Protein AF-A0A349TGF0-F1 (afdb_monomer_lite)

Radius of gyration: 14.65 Å; chains: 1; bounding box: 32×36×35 Å

Sequence (70 aa):
NAGEKPAATQAPDLAAADSFDFKAEVQEFEINLLKQAMEQKQFNQRKAAEFLNLSYHQLRGYLRKYDLLN

Structure (mmCIF, N/CA/C/O backbone):
data_AF-A0A349TGF0-F1
#
_entry.id   AF-A0A349TGF0-F1
#
loop_
_atom_site.group_PDB
_atom_site.id
_atom_site.type_symbol
_atom_site.label_atom_id
_atom_site.label_alt_id
_atom_site.label_comp_id
_atom_site.label_asym_id
_atom_site.label_entity_id
_atom_site.label_seq_id
_atom_site.pdbx_PDB_ins_code
_atom_site.Cartn_x
_atom_site.Cartn_y
_atom_site.Cartn_z
_atom_site.occupancy
_atom_site.B_iso_or_equiv
_atom_site.auth_seq_id
_atom_site.auth_comp_id
_atom_site.auth_asym_id
_atom_site.auth_atom_id
_atom_site.pdbx_PDB_model_num
ATOM 1 N N . ASN A 1 1 ? -6.837 -25.867 16.148 1.00 35.66 1 ASN A N 1
ATOM 2 C CA . ASN A 1 1 ? -6.787 -26.289 14.735 1.00 35.66 1 ASN A CA 1
ATOM 3 C C . ASN A 1 1 ? -5.661 -25.494 14.094 1.00 35.66 1 ASN A C 1
ATOM 5 O O . ASN A 1 1 ? -5.584 -24.306 14.379 1.00 35.66 1 ASN A O 1
ATOM 9 N N . ALA A 1 2 ? -4.720 -26.183 13.445 1.00 40.91 2 ALA A N 1
ATOM 10 C CA . ALA A 1 2 ? -3.435 -25.662 12.961 1.00 40.91 2 ALA A CA 1
ATOM 11 C C . ALA A 1 2 ? -3.631 -24.343 12.184 1.00 40.91 2 ALA A C 1
ATOM 13 O O . ALA A 1 2 ? -4.555 -24.239 11.397 1.00 40.91 2 ALA A O 1
ATOM 14 N N . GLY A 1 3 ? -2.878 -23.271 12.424 1.00 39.50 3 GLY A N 1
ATOM 15 C CA . GLY A 1 3 ? -1.425 -23.268 12.313 1.00 39.50 3 GLY A CA 1
ATOM 16 C C . GLY A 1 3 ? -0.972 -23.225 10.849 1.00 39.50 3 GLY A C 1
ATOM 17 O O . GLY A 1 3 ? 0.098 -23.743 10.548 1.00 39.50 3 GLY A O 1
ATOM 18 N N . GLU A 1 4 ? -1.779 -22.673 9.936 1.00 43.28 4 GLU A N 1
ATOM 19 C CA . GLU A 1 4 ? -1.341 -22.353 8.576 1.00 43.28 4 GLU A CA 1
ATOM 20 C C . GLU A 1 4 ? -0.252 -21.277 8.653 1.00 43.28 4 GLU A C 1
ATOM 22 O O . GLU A 1 4 ? -0.491 -20.090 8.864 1.00 43.28 4 GLU A O 1
ATOM 27 N N . LYS A 1 5 ? 0.991 -21.744 8.561 1.00 44.94 5 LYS A N 1
ATOM 28 C CA . LYS A 1 5 ? 2.183 -20.940 8.296 1.00 44.94 5 LYS A CA 1
ATOM 29 C C . LYS A 1 5 ? 1.888 -20.110 7.035 1.00 44.94 5 LYS A C 1
ATOM 31 O O . LYS A 1 5 ? 1.508 -20.725 6.038 1.00 44.94 5 LYS A O 1
ATOM 36 N N . PRO A 1 6 ? 2.050 -18.773 7.026 1.00 51.62 6 PRO A N 1
ATOM 37 C CA . PRO A 1 6 ? 1.863 -18.026 5.794 1.00 51.62 6 PRO A CA 1
ATOM 38 C C . PRO A 1 6 ? 2.890 -18.561 4.799 1.00 51.62 6 PRO A C 1
ATOM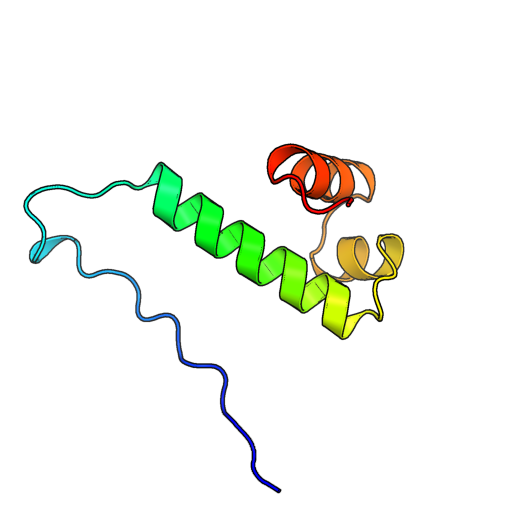 40 O O . PRO A 1 6 ? 4.070 -18.712 5.137 1.00 51.62 6 PRO A O 1
ATOM 43 N N . ALA A 1 7 ? 2.411 -18.946 3.618 1.00 53.50 7 ALA A N 1
ATOM 44 C CA . ALA A 1 7 ? 3.245 -19.405 2.525 1.00 53.50 7 ALA A CA 1
ATOM 45 C C . ALA A 1 7 ? 4.378 -18.393 2.342 1.00 53.50 7 ALA A C 1
ATO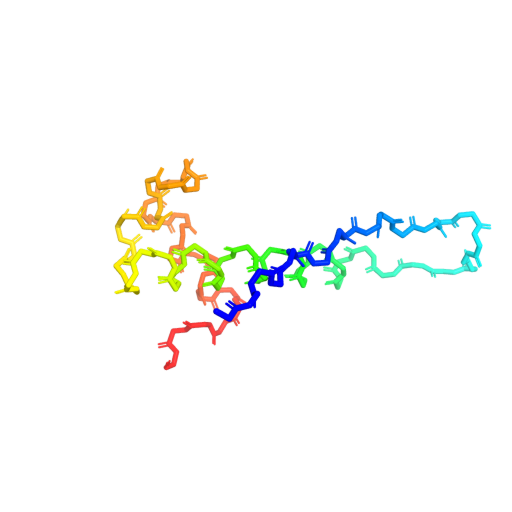M 47 O O . ALA A 1 7 ? 4.132 -17.208 2.125 1.00 53.50 7 ALA A O 1
ATOM 48 N N . ALA A 1 8 ? 5.618 -18.849 2.513 1.00 51.62 8 ALA A N 1
ATOM 49 C CA . ALA 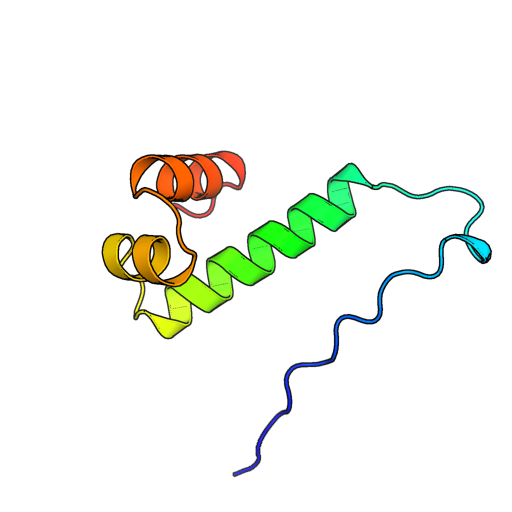A 1 8 ? 6.779 -18.034 2.224 1.00 51.62 8 ALA A CA 1
ATOM 50 C C . ALA A 1 8 ? 6.643 -17.555 0.776 1.00 51.62 8 ALA A C 1
ATOM 52 O O . ALA A 1 8 ? 6.623 -18.382 -0.137 1.00 51.62 8 ALA A O 1
ATOM 53 N N . THR A 1 9 ? 6.516 -16.242 0.573 1.00 57.38 9 THR A N 1
ATOM 54 C CA . THR A 1 9 ? 6.706 -15.613 -0.732 1.00 57.38 9 THR A CA 1
ATOM 55 C C . THR A 1 9 ? 8.135 -15.936 -1.152 1.00 57.38 9 THR A C 1
ATOM 57 O O . THR A 1 9 ? 9.084 -15.270 -0.743 1.00 57.38 9 THR A O 1
ATOM 60 N N . GLN A 1 10 ? 8.311 -17.041 -1.871 1.00 68.88 10 GLN A N 1
ATOM 61 C CA . GLN A 1 10 ? 9.573 -17.346 -2.521 1.00 68.88 10 GLN A CA 1
ATOM 62 C C . GLN A 1 10 ? 9.778 -16.239 -3.548 1.00 68.88 10 GLN A C 1
ATOM 64 O O . GLN A 1 10 ? 8.896 -15.996 -4.371 1.00 68.88 10 GLN A O 1
ATOM 69 N N . ALA A 1 11 ? 10.890 -15.515 -3.431 1.00 75.25 11 ALA A N 1
ATOM 70 C CA . ALA A 1 11 ? 11.228 -14.489 -4.402 1.00 75.25 11 ALA A CA 1
ATOM 71 C C . ALA A 1 11 ? 11.257 -15.130 -5.802 1.00 75.25 11 ALA A C 1
ATOM 73 O O . ALA A 1 11 ? 11.767 -16.249 -5.930 1.00 75.25 11 ALA A O 1
ATOM 74 N N . PRO A 1 12 ? 10.702 -14.465 -6.828 1.00 81.50 12 PRO A N 1
ATOM 75 C CA . PRO A 1 12 ? 10.690 -15.015 -8.174 1.00 81.50 12 PRO A CA 1
ATOM 76 C C . PRO A 1 12 ? 12.126 -15.244 -8.660 1.00 81.50 12 PRO A C 1
ATOM 78 O O . PRO A 1 12 ? 12.999 -14.391 -8.477 1.00 81.50 12 PRO A O 1
ATOM 81 N N . ASP A 1 13 ? 12.374 -16.401 -9.274 1.00 86.69 13 ASP A N 1
ATOM 82 C CA . ASP A 1 13 ? 13.653 -16.698 -9.918 1.00 86.69 13 ASP A CA 1
ATOM 83 C C . ASP A 1 13 ? 13.690 -16.040 -11.301 1.00 86.69 13 ASP A C 1
ATOM 85 O O . ASP A 1 13 ? 13.199 -16.585 -12.290 1.00 86.69 13 ASP A O 1
ATOM 89 N N . LEU A 1 14 ? 14.269 -14.838 -11.365 1.00 88.00 14 LEU A N 1
ATOM 90 C CA . LEU A 1 14 ? 14.398 -14.091 -12.617 1.00 88.00 14 LEU A CA 1
ATOM 91 C C . LEU A 1 14 ? 15.299 -14.801 -13.640 1.00 88.00 14 LEU A C 1
ATOM 93 O O . LEU A 1 14 ? 15.177 -14.514 -14.827 1.00 88.00 14 LEU A O 1
ATOM 97 N N . ALA A 1 15 ? 16.189 -15.712 -13.225 1.00 88.50 15 ALA A N 1
ATOM 98 C CA . ALA A 1 15 ? 17.072 -16.421 -14.154 1.00 88.50 15 ALA A CA 1
ATOM 99 C C . ALA A 1 15 ? 16.327 -17.474 -14.994 1.00 88.50 15 ALA A C 1
ATOM 101 O O . ALA A 1 15 ? 16.836 -17.900 -16.029 1.00 88.50 15 ALA A O 1
ATOM 102 N N . ALA A 1 16 ? 15.128 -17.876 -14.564 1.00 86.56 16 ALA A N 1
ATOM 103 C CA . ALA A 1 16 ? 14.284 -18.849 -15.248 1.00 86.56 16 ALA A CA 1
ATOM 104 C C . ALA A 1 16 ? 13.232 -18.216 -16.183 1.00 86.56 16 ALA A C 1
ATOM 106 O O . ALA A 1 16 ? 12.472 -18.951 -16.814 1.00 86.56 16 ALA A O 1
ATOM 107 N N . ALA A 1 17 ? 13.158 -16.881 -16.270 1.00 86.19 17 ALA A N 1
ATOM 108 C CA . ALA A 1 17 ? 12.123 -16.170 -17.021 1.00 86.19 17 ALA A CA 1
ATOM 109 C C . ALA A 1 17 ? 12.703 -15.344 -18.181 1.00 86.19 17 ALA A C 1
ATOM 111 O O . ALA A 1 17 ? 13.592 -14.519 -17.987 1.00 86.19 17 ALA A O 1
ATOM 112 N N . ASP A 1 18 ? 12.130 -15.493 -19.380 1.00 89.25 18 ASP A N 1
ATOM 113 C CA . ASP A 1 18 ? 12.501 -14.688 -20.557 1.00 89.25 18 ASP A CA 1
ATOM 114 C C . ASP A 1 18 ? 12.017 -13.226 -20.460 1.00 89.25 18 ASP A C 1
ATOM 116 O O . ASP A 1 18 ? 12.538 -12.332 -21.128 1.00 89.25 18 ASP A O 1
ATOM 120 N N . SER A 1 19 ? 11.002 -12.961 -19.630 1.00 92.19 19 SER A N 1
ATOM 121 C CA . SER A 1 19 ? 10.504 -11.617 -19.318 1.00 92.19 19 SER A CA 1
ATOM 122 C C . SER A 1 19 ? 9.812 -11.604 -17.954 1.00 92.19 19 SER A C 1
ATOM 124 O O . SER A 1 19 ? 9.282 -12.627 -17.522 1.00 92.19 19 SER A O 1
ATOM 126 N N . PHE A 1 20 ? 9.810 -10.454 -17.275 1.00 91.94 20 PHE A N 1
ATOM 127 C CA . PHE A 1 20 ? 9.248 -10.310 -15.932 1.00 91.94 20 PHE A CA 1
ATOM 128 C C . PHE A 1 20 ? 8.514 -8.972 -15.783 1.00 91.94 20 PHE A C 1
ATOM 130 O O . PHE A 1 20 ? 9.107 -7.911 -16.003 1.00 91.94 20 PHE A O 1
ATOM 137 N N . ASP A 1 21 ? 7.238 -9.009 -15.387 1.00 94.31 21 ASP A N 1
ATOM 138 C CA . ASP A 1 21 ? 6.471 -7.796 -15.086 1.00 94.31 21 ASP A CA 1
ATOM 139 C C . ASP A 1 21 ? 6.692 -7.366 -13.635 1.00 94.31 21 ASP A C 1
ATOM 141 O O . ASP A 1 21 ? 5.901 -7.624 -12.728 1.00 94.31 21 ASP A O 1
ATOM 145 N N . PHE A 1 22 ? 7.792 -6.645 -13.435 1.00 93.50 22 PHE A N 1
ATOM 146 C CA . PHE A 1 22 ? 8.152 -6.093 -12.134 1.00 93.50 22 PHE A CA 1
ATOM 147 C C . PHE A 1 22 ? 7.044 -5.232 -11.515 1.00 93.50 22 PHE A C 1
ATOM 149 O O . PHE A 1 22 ? 6.888 -5.213 -10.295 1.00 93.50 22 PHE A O 1
ATOM 156 N N . LYS A 1 23 ? 6.281 -4.494 -12.330 1.00 94.75 23 LYS A N 1
ATOM 157 C CA . LYS A 1 23 ? 5.269 -3.573 -11.800 1.00 94.75 23 LYS A CA 1
ATOM 158 C C . LYS A 1 23 ? 4.083 -4.338 -11.232 1.00 94.75 23 LYS A C 1
ATOM 160 O O . LYS A 1 23 ? 3.615 -3.967 -10.158 1.00 94.75 23 LYS A O 1
ATOM 165 N N . ALA A 1 24 ? 3.624 -5.371 -11.936 1.00 93.19 24 ALA A N 1
ATOM 166 C CA . ALA A 1 24 ? 2.531 -6.221 -11.478 1.00 93.19 24 ALA A CA 1
ATOM 167 C C . ALA A 1 24 ? 2.896 -6.932 -10.166 1.00 93.19 24 ALA A C 1
ATOM 169 O O . ALA A 1 24 ? 2.166 -6.822 -9.185 1.00 93.19 24 ALA A O 1
ATOM 170 N N . GLU A 1 25 ? 4.077 -7.545 -10.113 1.00 94.00 25 GLU A N 1
ATOM 171 C CA . GLU A 1 25 ? 4.544 -8.318 -8.954 1.00 94.00 25 GLU A CA 1
ATOM 172 C C . GLU A 1 25 ? 4.712 -7.452 -7.698 1.00 94.00 25 GLU A C 1
ATOM 174 O O . GLU A 1 25 ? 4.248 -7.801 -6.610 1.00 94.00 25 GLU A O 1
ATOM 179 N N . VAL A 1 26 ? 5.306 -6.260 -7.839 1.00 95.00 26 VAL A N 1
ATOM 180 C CA . VAL A 1 26 ? 5.411 -5.307 -6.721 1.00 95.00 26 VAL A CA 1
ATOM 181 C C . VAL A 1 26 ? 4.032 -4.820 -6.282 1.00 95.00 26 VAL A C 1
ATOM 183 O O . VAL A 1 26 ? 3.778 -4.702 -5.083 1.00 95.00 26 VAL A O 1
ATOM 186 N N . GLN A 1 27 ? 3.124 -4.561 -7.224 1.00 95.94 27 GLN A N 1
ATOM 187 C CA . GLN A 1 27 ? 1.757 -4.162 -6.902 1.00 95.94 27 GLN A CA 1
ATOM 188 C C . GLN A 1 27 ? 1.020 -5.251 -6.109 1.00 95.94 27 GLN A C 1
ATOM 190 O O . GLN A 1 27 ? 0.385 -4.939 -5.102 1.00 95.94 27 GLN A O 1
ATOM 195 N N . GLU A 1 28 ? 1.104 -6.514 -6.522 1.00 95.25 28 GLU A N 1
ATOM 196 C CA . GLU A 1 28 ? 0.469 -7.625 -5.808 1.00 95.25 28 GLU A CA 1
ATOM 197 C C . GLU A 1 28 ? 1.058 -7.816 -4.411 1.00 95.25 28 GLU A C 1
ATOM 199 O O . GLU A 1 28 ? 0.314 -7.985 -3.439 1.00 95.25 28 GLU A O 1
ATOM 204 N N . PHE A 1 29 ? 2.382 -7.717 -4.281 1.00 95.44 29 PHE A N 1
ATOM 205 C CA . PHE A 1 29 ? 3.054 -7.742 -2.987 1.00 95.44 29 PHE A CA 1
ATOM 206 C C . PHE A 1 29 ? 2.550 -6.627 -2.058 1.00 95.44 29 PHE A C 1
ATOM 208 O O . PHE A 1 29 ? 2.147 -6.899 -0.924 1.00 95.44 29 PHE A O 1
ATOM 215 N N . GLU A 1 30 ? 2.505 -5.382 -2.540 1.00 96.69 30 GLU A N 1
ATOM 216 C CA . GLU A 1 30 ? 2.002 -4.246 -1.765 1.00 96.69 30 GLU A CA 1
ATOM 217 C C . GLU A 1 30 ? 0.532 -4.437 -1.358 1.00 96.69 30 GLU A C 1
ATOM 219 O O . GLU A 1 30 ? 0.192 -4.243 -0.189 1.00 96.69 30 GLU A O 1
ATOM 224 N N . ILE A 1 31 ? -0.340 -4.870 -2.279 1.00 97.12 31 ILE A N 1
ATOM 225 C CA . ILE A 1 31 ? -1.759 -5.149 -1.995 1.00 97.12 31 ILE A CA 1
ATOM 226 C C . ILE A 1 31 ? -1.898 -6.205 -0.897 1.00 97.12 31 ILE A C 1
ATOM 228 O O . ILE A 1 31 ? -2.687 -6.023 0.034 1.00 97.12 31 ILE A O 1
ATOM 232 N N . ASN A 1 32 ? -1.129 -7.291 -0.978 1.00 96.62 32 ASN A N 1
ATOM 233 C CA . ASN A 1 32 ? -1.171 -8.366 0.008 1.00 96.62 32 ASN A CA 1
ATOM 234 C C . ASN A 1 32 ? -0.746 -7.887 1.400 1.00 96.62 32 ASN A C 1
ATOM 236 O O . ASN A 1 32 ? -1.398 -8.240 2.385 1.00 96.62 32 ASN A O 1
ATOM 240 N N . LEU A 1 33 ? 0.301 -7.062 1.503 1.00 97.00 33 LEU A N 1
ATOM 241 C CA . LEU A 1 33 ? 0.720 -6.485 2.784 1.00 97.00 33 LEU A CA 1
ATOM 242 C C . LEU A 1 33 ? -0.328 -5.526 3.356 1.00 97.00 33 LEU A C 1
ATOM 244 O O . LEU A 1 33 ? -0.623 -5.576 4.551 1.00 97.00 33 LEU A O 1
ATOM 248 N N . LEU A 1 34 ? -0.912 -4.673 2.512 1.00 97.44 34 LEU A N 1
ATOM 249 C CA . LEU A 1 34 ? -1.948 -3.727 2.925 1.00 97.44 34 LEU A CA 1
ATOM 250 C C . LEU A 1 34 ? -3.187 -4.459 3.450 1.00 97.44 34 LEU A C 1
ATOM 252 O O . LEU A 1 34 ? -3.684 -4.109 4.519 1.00 97.44 34 LEU A O 1
ATOM 256 N N . LYS A 1 35 ? -3.657 -5.499 2.748 1.00 96.94 35 LYS A N 1
ATOM 257 C CA . LYS A 1 35 ? -4.804 -6.315 3.177 1.00 96.94 35 LYS A CA 1
ATOM 258 C C . LYS A 1 35 ? -4.539 -7.008 4.511 1.00 96.94 35 LYS A C 1
ATOM 260 O O . LYS A 1 35 ? -5.336 -6.854 5.431 1.00 96.94 35 LYS A O 1
ATOM 265 N N . GLN A 1 36 ? -3.391 -7.668 4.655 1.00 97.25 36 GLN A N 1
ATOM 266 C CA . GLN A 1 36 ? -3.016 -8.331 5.907 1.00 97.25 36 GLN A CA 1
ATOM 267 C C . GLN A 1 36 ? -2.920 -7.344 7.076 1.00 97.25 36 GLN A C 1
ATOM 269 O O . GLN A 1 36 ? -3.441 -7.613 8.156 1.00 97.25 36 GLN A O 1
ATOM 274 N N . ALA A 1 37 ? -2.305 -6.175 6.873 1.00 97.56 37 ALA A N 1
ATOM 275 C CA . ALA A 1 37 ? -2.224 -5.148 7.909 1.00 97.56 37 ALA A CA 1
ATOM 276 C C . ALA A 1 37 ? -3.610 -4.609 8.297 1.00 97.56 37 ALA A C 1
ATOM 278 O O . ALA A 1 37 ? -3.880 -4.390 9.481 1.00 97.56 37 ALA A O 1
ATOM 279 N N . MET A 1 38 ? -4.495 -4.416 7.316 1.00 97.69 38 MET A N 1
ATOM 280 C CA . MET A 1 38 ? -5.878 -4.008 7.553 1.00 97.69 38 MET A CA 1
ATOM 281 C C . MET A 1 38 ? -6.632 -5.064 8.363 1.00 97.69 38 MET A C 1
ATOM 283 O O . MET A 1 38 ? -7.181 -4.728 9.410 1.00 97.69 38 MET A O 1
ATOM 287 N N . GLU A 1 39 ? -6.603 -6.332 7.958 1.00 97.19 39 GLU A N 1
ATOM 288 C CA . GLU A 1 39 ? -7.240 -7.439 8.685 1.00 97.19 39 GLU A CA 1
ATOM 289 C C . GLU A 1 39 ? -6.685 -7.575 10.110 1.00 97.19 39 GLU A C 1
ATOM 291 O O . GLU A 1 39 ? -7.444 -7.577 11.083 1.00 97.19 39 GLU A O 1
ATOM 296 N N . GLN A 1 40 ? -5.357 -7.572 10.264 1.00 97.50 40 GLN A N 1
ATOM 297 C CA . GLN A 1 40 ? -4.681 -7.685 11.559 1.00 97.50 40 GLN A CA 1
ATOM 298 C C . GLN A 1 40 ? -5.034 -6.538 12.515 1.00 97.50 40 GLN A C 1
ATOM 300 O O . GLN A 1 40 ? -5.022 -6.711 13.737 1.00 97.50 40 GLN A O 1
ATOM 305 N N . LYS A 1 41 ? -5.335 -5.350 11.983 1.00 98.06 41 LYS A N 1
ATOM 306 C CA . LYS A 1 41 ? -5.749 -4.178 12.767 1.00 98.06 41 LYS A CA 1
ATOM 307 C C . LYS A 1 41 ? -7.259 -3.941 12.745 1.00 98.06 41 LYS A C 1
ATOM 309 O O . LYS A 1 41 ? -7.692 -2.844 13.101 1.00 98.06 41 LYS A O 1
ATOM 314 N N . GLN A 1 42 ? -8.055 -4.953 12.388 1.00 97.06 42 GLN A N 1
ATOM 315 C CA . GLN A 1 42 ? -9.524 -4.905 12.371 1.00 97.06 42 GLN A CA 1
ATOM 316 C C . GLN A 1 42 ? -10.061 -3.734 11.534 1.00 97.06 42 GLN A C 1
ATOM 318 O O . GLN A 1 42 ? -10.934 -2.984 11.965 1.00 97.06 42 GLN A O 1
ATOM 323 N N . PHE A 1 43 ? -9.467 -3.534 10.358 1.00 95.38 43 PHE A N 1
ATOM 324 C CA . PHE A 1 43 ? -9.761 -2.467 9.399 1.00 95.38 43 PHE A CA 1
ATOM 325 C C . PHE A 1 43 ? -9.597 -1.040 9.952 1.00 95.38 43 PHE A C 1
ATOM 327 O O . PHE A 1 43 ? -10.027 -0.062 9.338 1.00 95.38 43 PHE A O 1
ATOM 334 N N . ASN A 1 44 ? -8.908 -0.881 11.085 1.00 96.94 44 ASN A N 1
ATOM 335 C CA . ASN A 1 44 ? -8.539 0.428 11.598 1.00 96.94 44 ASN A CA 1
ATOM 336 C C . ASN A 1 44 ? -7.340 0.981 10.812 1.00 96.94 44 ASN A C 1
ATOM 338 O O . ASN A 1 44 ? -6.184 0.684 11.121 1.00 96.94 44 ASN A O 1
ATOM 342 N N . GLN A 1 45 ? -7.624 1.831 9.823 1.00 97.06 45 GLN A N 1
ATOM 343 C CA . GLN A 1 45 ? -6.612 2.410 8.932 1.00 97.06 45 GLN A CA 1
ATOM 344 C C . GLN A 1 45 ? -5.494 3.145 9.683 1.00 97.06 45 GLN A C 1
ATOM 346 O O . GLN A 1 45 ? -4.332 3.057 9.301 1.00 97.06 45 GLN A O 1
ATOM 351 N N . ARG A 1 46 ? -5.800 3.845 10.783 1.00 97.75 46 ARG A N 1
ATOM 352 C CA . ARG A 1 46 ? -4.769 4.553 11.555 1.00 97.75 46 ARG A CA 1
ATOM 353 C C . ARG A 1 46 ? -3.783 3.573 12.193 1.00 97.75 46 ARG A C 1
ATOM 355 O O . ARG A 1 46 ? -2.578 3.741 12.042 1.00 97.75 46 ARG A O 1
ATOM 362 N N . LYS A 1 47 ? -4.295 2.516 12.829 1.00 98.31 47 LYS A N 1
ATOM 363 C CA . LYS A 1 47 ? -3.466 1.459 13.428 1.00 98.31 47 LYS A CA 1
ATOM 364 C C . LYS A 1 47 ? -2.701 0.652 12.376 1.00 98.31 47 LYS A C 1
ATOM 366 O O . LYS A 1 47 ? -1.588 0.215 12.650 1.00 98.31 47 LYS A O 1
ATOM 371 N N . ALA A 1 48 ? -3.281 0.436 11.194 1.00 98.19 48 ALA A N 1
ATOM 372 C CA . ALA A 1 48 ? -2.604 -0.232 10.082 1.00 98.19 48 ALA A CA 1
ATOM 373 C C . ALA A 1 48 ? -1.447 0.616 9.530 1.00 98.19 48 ALA A C 1
ATOM 375 O O . ALA A 1 48 ? -0.369 0.085 9.279 1.00 98.19 48 ALA A O 1
ATOM 376 N N . ALA A 1 49 ? -1.636 1.935 9.415 1.00 98.38 49 ALA A N 1
ATOM 377 C CA . ALA A 1 49 ? -0.577 2.857 9.013 1.00 98.38 49 ALA A CA 1
ATOM 378 C C . ALA A 1 49 ? 0.582 2.837 10.022 1.00 98.38 49 ALA A C 1
ATOM 380 O O . ALA A 1 49 ? 1.725 2.624 9.632 1.00 98.38 49 ALA A O 1
ATOM 381 N N . GLU A 1 50 ? 0.274 2.950 11.319 1.00 98.25 50 GLU A N 1
ATOM 382 C CA . GLU A 1 50 ? 1.264 2.840 12.401 1.00 98.25 50 GLU A CA 1
ATOM 383 C C . GLU A 1 50 ? 2.011 1.495 12.356 1.00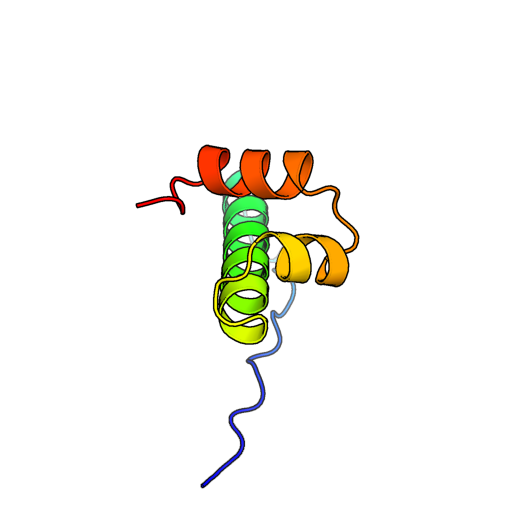 98.25 50 GLU A C 1
ATOM 385 O O . GLU A 1 50 ? 3.231 1.462 12.472 1.00 98.25 50 GLU A O 1
ATOM 390 N N . PHE A 1 51 ? 1.301 0.388 12.117 1.00 98.12 51 PHE A N 1
ATOM 391 C CA . PHE A 1 51 ? 1.898 -0.947 12.016 1.00 98.12 51 PHE A CA 1
ATOM 392 C C . PHE A 1 51 ? 2.866 -1.102 10.840 1.00 98.12 51 PHE A C 1
ATOM 394 O O . PHE A 1 51 ? 3.898 -1.752 10.976 1.00 98.12 51 PHE A O 1
ATOM 401 N N . LEU A 1 52 ? 2.542 -0.493 9.700 1.00 97.75 52 LEU A N 1
ATOM 402 C CA . LEU A 1 52 ? 3.372 -0.521 8.497 1.00 97.75 52 LEU A CA 1
ATOM 403 C C . LEU A 1 52 ? 4.462 0.565 8.489 1.00 97.75 52 LEU A C 1
ATOM 405 O O . LEU A 1 52 ? 5.172 0.694 7.496 1.00 97.75 52 LEU A O 1
ATOM 409 N N . ASN A 1 53 ? 4.601 1.349 9.567 1.00 98.12 53 ASN A N 1
ATOM 410 C CA . ASN A 1 53 ? 5.461 2.538 9.622 1.00 98.12 53 ASN A CA 1
ATOM 411 C C . ASN A 1 53 ? 5.180 3.538 8.484 1.00 98.12 53 ASN A C 1
ATOM 413 O O . ASN A 1 53 ? 6.084 4.168 7.935 1.00 98.12 53 ASN A O 1
ATOM 417 N N . LEU A 1 54 ? 3.904 3.692 8.135 1.00 98.00 54 LEU A N 1
ATOM 418 C CA . LEU A 1 54 ? 3.414 4.668 7.174 1.00 98.00 54 LEU A CA 1
ATOM 419 C C . LEU A 1 54 ? 2.690 5.799 7.901 1.00 98.00 54 LEU A C 1
ATOM 421 O O . LEU A 1 54 ? 2.014 5.601 8.912 1.00 98.00 54 LEU A O 1
ATOM 425 N N . SER A 1 55 ? 2.736 6.999 7.331 1.00 98.31 55 SER A N 1
ATOM 426 C CA . SER A 1 55 ? 1.736 8.008 7.673 1.00 98.31 55 SER A CA 1
ATOM 427 C C . SER A 1 55 ? 0.352 7.555 7.197 1.00 98.31 55 SER A C 1
ATOM 429 O O . SER A 1 55 ? 0.207 6.866 6.182 1.00 98.31 55 SER A O 1
ATOM 431 N N . TYR A 1 56 ? -0.696 8.011 7.884 1.00 96.69 56 TYR A N 1
ATOM 432 C CA . TYR A 1 56 ? -2.079 7.766 7.464 1.00 96.69 56 TYR A CA 1
ATOM 433 C C . TYR A 1 56 ? -2.339 8.212 6.012 1.00 96.69 56 TYR A C 1
ATOM 435 O O . TYR A 1 56 ? -3.037 7.529 5.264 1.00 96.69 56 TYR A O 1
ATOM 443 N N . HIS A 1 57 ? -1.734 9.327 5.584 1.00 97.38 57 HIS A N 1
ATOM 444 C CA . HIS A 1 57 ? -1.863 9.826 4.215 1.00 97.38 57 HIS A CA 1
ATOM 445 C C . HIS A 1 57 ? -1.241 8.884 3.179 1.00 97.38 57 HIS A C 1
ATOM 447 O O . HIS A 1 57 ? -1.852 8.666 2.134 1.00 97.38 57 HIS A O 1
ATOM 453 N N . GLN A 1 58 ? -0.075 8.298 3.469 1.00 98.00 58 GLN A N 1
ATOM 454 C CA . GLN A 1 58 ? 0.550 7.305 2.590 1.00 98.00 58 GLN A CA 1
ATOM 455 C C . GLN A 1 58 ? -0.311 6.051 2.487 1.00 98.00 58 GLN A C 1
ATOM 457 O O . GLN A 1 58 ? -0.616 5.626 1.375 1.00 98.00 58 GLN A O 1
ATOM 462 N N . LEU A 1 59 ? -0.768 5.509 3.623 1.00 98.06 59 LEU A N 1
ATOM 463 C CA . LEU A 1 59 ? -1.651 4.343 3.622 1.00 98.06 59 LEU A CA 1
ATOM 464 C C . LEU A 1 59 ? -2.898 4.610 2.771 1.00 98.06 59 LEU A C 1
ATOM 466 O O . LEU A 1 59 ? -3.208 3.842 1.865 1.00 98.06 59 LEU A O 1
ATOM 470 N N . ARG A 1 60 ? -3.584 5.733 3.007 1.00 97.06 60 ARG A N 1
ATOM 471 C CA . ARG A 1 60 ? -4.780 6.102 2.241 1.00 97.06 60 ARG A CA 1
ATOM 472 C C . ARG A 1 60 ? -4.479 6.297 0.751 1.00 97.06 60 ARG A C 1
ATOM 474 O O . ARG A 1 60 ? -5.319 5.965 -0.083 1.00 97.06 60 ARG A O 1
ATOM 481 N N . GLY A 1 61 ? -3.297 6.815 0.416 1.00 98.00 61 GLY A N 1
ATOM 482 C CA . GLY A 1 61 ? -2.806 6.908 -0.957 1.00 98.00 61 GLY A CA 1
ATOM 483 C C . GLY A 1 61 ? -2.718 5.538 -1.626 1.00 98.00 61 GLY A C 1
ATOM 484 O O . GLY A 1 61 ? -3.264 5.367 -2.712 1.00 98.00 61 GLY A O 1
ATOM 485 N N . TYR A 1 62 ? -2.120 4.551 -0.955 1.00 97.94 62 TYR A N 1
ATOM 486 C CA . TYR A 1 62 ? -2.044 3.178 -1.458 1.00 97.94 62 TYR A CA 1
ATOM 487 C C . TYR A 1 62 ? -3.414 2.507 -1.576 1.00 97.94 62 TYR A C 1
ATOM 489 O O . TYR A 1 62 ? -3.713 1.920 -2.612 1.00 97.94 62 TYR A O 1
ATOM 497 N N . LEU A 1 63 ? -4.277 2.642 -0.562 1.00 96.94 63 LEU A N 1
ATOM 498 C CA . LEU A 1 63 ? -5.625 2.066 -0.611 1.00 96.94 63 LEU A CA 1
ATOM 499 C C . LEU A 1 63 ? -6.431 2.628 -1.790 1.00 96.94 63 LEU A C 1
ATOM 501 O O . LEU A 1 63 ? -7.141 1.884 -2.453 1.00 96.94 63 LEU A O 1
ATOM 505 N N . ARG A 1 64 ? -6.280 3.922 -2.104 1.00 97.19 64 ARG A N 1
ATOM 506 C CA . ARG A 1 64 ? -6.891 4.526 -3.295 1.00 97.19 64 ARG A CA 1
ATOM 507 C C . ARG A 1 64 ? -6.225 4.069 -4.594 1.00 97.19 64 ARG A C 1
ATOM 509 O O . ARG A 1 64 ? -6.928 3.811 -5.561 1.00 97.19 64 ARG A O 1
ATOM 516 N N . LYS A 1 65 ? -4.889 4.002 -4.629 1.00 96.56 65 LYS A N 1
ATOM 517 C CA . LYS A 1 65 ? -4.113 3.553 -5.800 1.00 96.56 65 LYS A CA 1
ATOM 518 C C . LYS A 1 65 ? -4.549 2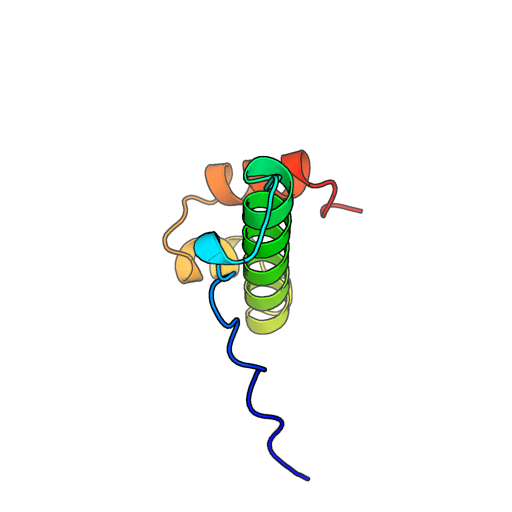.157 -6.255 1.00 96.56 65 LYS A C 1
ATOM 520 O O . LYS A 1 65 ? -4.580 1.908 -7.453 1.00 96.56 65 LYS A O 1
ATOM 525 N N . TYR A 1 66 ? -4.896 1.289 -5.305 1.00 96.38 66 TYR A N 1
ATOM 526 C CA . TYR A 1 66 ? -5.261 -0.109 -5.544 1.00 96.38 66 TYR A CA 1
ATOM 527 C C . TYR A 1 66 ? -6.754 -0.424 -5.412 1.00 96.38 66 TYR A C 1
ATOM 529 O O . TYR A 1 66 ? -7.113 -1.595 -5.372 1.00 96.38 66 TYR A O 1
ATOM 537 N N . ASP A 1 67 ? -7.611 0.597 -5.339 1.00 93.31 67 ASP A N 1
ATOM 538 C CA . ASP A 1 67 ? -9.069 0.439 -5.231 1.00 93.31 67 ASP A CA 1
ATOM 539 C C . ASP A 1 67 ? -9.532 -0.457 -4.056 1.00 93.31 67 ASP A C 1
ATOM 541 O O . ASP A 1 67 ? -10.462 -1.252 -4.152 1.00 93.31 67 ASP A O 1
ATOM 545 N N . LEU A 1 68 ? -8.864 -0.329 -2.906 1.00 91.44 68 LEU A N 1
ATOM 546 C CA . LEU A 1 68 ? -9.128 -1.097 -1.679 1.00 91.44 68 LEU A CA 1
ATOM 547 C C . LEU A 1 68 ? -10.042 -0.355 -0.682 1.00 91.44 68 LEU A C 1
ATOM 549 O O . LEU A 1 68 ? -10.028 -0.661 0.509 1.00 91.44 68 LEU A O 1
ATOM 553 N N . LEU A 1 69 ? -10.774 0.671 -1.133 1.00 83.31 69 LEU A N 1
ATOM 554 C CA . LEU A 1 69 ? -11.656 1.507 -0.297 1.00 83.31 69 LEU A CA 1
ATOM 555 C C . LEU A 1 69 ? -13.156 1.247 -0.525 1.00 83.31 69 LEU A C 1
ATOM 557 O O . LEU A 1 69 ? -13.968 2.012 -0.001 1.00 83.31 69 LEU A O 1
ATOM 561 N N . ASN A 1 70 ? -13.498 0.219 -1.303 1.00 66.00 70 ASN A N 1
ATOM 562 C CA . ASN A 1 70 ? -14.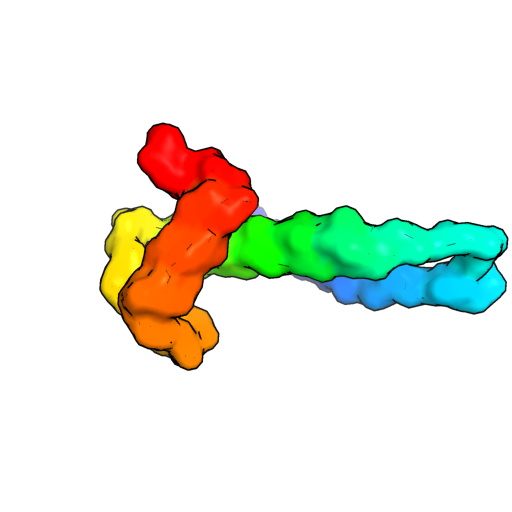880 -0.180 -1.577 1.00 66.00 70 ASN A CA 1
ATOM 563 C C . ASN A 1 70 ? -15.523 -0.912 -0.394 1.00 66.00 70 ASN A C 1
ATOM 565 O O . ASN A 1 70 ? -14.801 -1.660 0.306 1.00 66.00 70 ASN A O 1
#

Secondary structure (DSSP, 8-state):
----PPPP-PPP-GGG-S---HHHHHHHHHHHHHHHHHHHTTT-HHHHHHHTT--HHHHHHHHHHTT---

Foldseek 3Di:
DDDPDPPPPDPDDPVPDPDDDPPVVVLVVLVVLLVVLCVVVVNPLCSSCVVVVHDSVVSVVSCVVNVVPD

pLDDT: mean 87.77, std 17.24, range [35.66, 98.38]